Protein AF-A0A9W6U8W5-F1 (afdb_monomer_lite)

Structure (mmCIF, N/CA/C/O backbone):
data_AF-A0A9W6U8W5-F1
#
_entry.id   AF-A0A9W6U8W5-F1
#
loop_
_atom_site.group_PDB
_atom_site.id
_atom_site.type_symbol
_atom_site.label_atom_id
_atom_site.label_alt_id
_atom_site.label_comp_id
_atom_site.label_asym_id
_atom_site.label_entity_id
_atom_site.label_seq_id
_atom_site.pdbx_PDB_ins_code
_atom_site.Cartn_x
_atom_site.Cartn_y
_atom_site.Cartn_z
_atom_site.occupancy
_atom_site.B_iso_or_equiv
_atom_site.auth_seq_id
_atom_site.auth_comp_id
_atom_site.auth_asym_id
_atom_site.auth_atom_id
_atom_site.pdbx_PDB_model_num
ATOM 1 N N . MET A 1 1 ? -13.766 19.271 -10.491 1.00 46.59 1 MET A N 1
ATOM 2 C CA . MET A 1 1 ? -12.297 19.220 -10.314 1.00 46.59 1 MET A CA 1
ATOM 3 C C . MET A 1 1 ? -11.879 17.769 -10.129 1.00 46.59 1 MET A C 1
ATOM 5 O O . MET A 1 1 ? -12.466 17.120 -9.269 1.00 46.59 1 MET A O 1
ATOM 9 N N . PRO A 1 2 ? -10.943 17.216 -10.918 1.00 48.41 2 PRO A N 1
ATOM 10 C CA . PRO A 1 2 ? -10.442 15.871 -10.662 1.00 48.41 2 PRO A CA 1
ATOM 11 C C . PRO A 1 2 ? -9.713 15.853 -9.312 1.00 48.41 2 PRO A C 1
ATOM 13 O O . PRO A 1 2 ? -8.777 16.621 -9.097 1.00 48.41 2 PRO A O 1
ATOM 16 N N . SER A 1 3 ? -10.169 14.997 -8.394 1.00 58.66 3 SER A N 1
ATOM 17 C CA . SER A 1 3 ? -9.497 14.763 -7.113 1.00 58.66 3 SER A CA 1
ATOM 18 C C . SER A 1 3 ? -8.053 14.330 -7.377 1.00 58.66 3 SER A C 1
ATOM 20 O O . SER A 1 3 ? -7.804 13.333 -8.063 1.00 58.66 3 SER A O 1
ATOM 22 N N . ARG A 1 4 ? -7.087 15.115 -6.885 1.00 56.69 4 ARG A N 1
ATOM 23 C CA . ARG A 1 4 ? -5.662 14.802 -7.004 1.00 56.69 4 ARG A CA 1
ATOM 24 C C . ARG A 1 4 ? -5.404 13.540 -6.184 1.00 56.69 4 ARG A C 1
ATOM 26 O O . ARG A 1 4 ? -5.553 13.558 -4.967 1.00 56.69 4 ARG A O 1
ATOM 33 N N . ARG A 1 5 ? -5.027 12.443 -6.846 1.00 61.06 5 ARG A N 1
ATOM 34 C CA . ARG A 1 5 ? -4.650 11.200 -6.158 1.00 61.06 5 ARG A CA 1
ATOM 35 C C . ARG A 1 5 ? -3.465 11.494 -5.238 1.00 61.06 5 ARG A C 1
ATOM 37 O O . ARG A 1 5 ? -2.405 11.885 -5.724 1.00 61.06 5 ARG A O 1
ATOM 44 N N . SER A 1 6 ? -3.648 11.313 -3.934 1.00 67.38 6 SER A N 1
ATOM 45 C CA . SER A 1 6 ? -2.548 11.346 -2.976 1.00 67.38 6 SER A CA 1
ATOM 46 C C . SER A 1 6 ? -1.648 10.139 -3.236 1.00 67.38 6 SER A C 1
ATOM 48 O O . SER A 1 6 ? -2.091 8.989 -3.240 1.00 67.38 6 SER A O 1
ATOM 50 N N . SER A 1 7 ? -0.375 10.400 -3.529 1.00 74.69 7 SER A N 1
ATOM 51 C CA . SER A 1 7 ? 0.625 9.338 -3.592 1.00 74.69 7 SER A CA 1
ATOM 52 C C . SER A 1 7 ? 0.964 8.933 -2.164 1.00 74.69 7 SER A C 1
ATOM 54 O O . SER A 1 7 ? 1.383 9.774 -1.377 1.00 74.69 7 SER A O 1
ATOM 56 N N . ILE A 1 8 ? 0.771 7.657 -1.838 1.00 85.38 8 ILE A N 1
ATOM 57 C CA . ILE A 1 8 ? 1.075 7.093 -0.520 1.00 85.38 8 ILE A CA 1
ATOM 58 C C . ILE A 1 8 ? 2.327 6.224 -0.657 1.00 85.38 8 ILE A C 1
ATOM 60 O O . ILE A 1 8 ? 2.423 5.418 -1.593 1.00 85.38 8 ILE A O 1
ATOM 64 N N . SER A 1 9 ? 3.279 6.406 0.259 1.00 87.56 9 SER A N 1
AT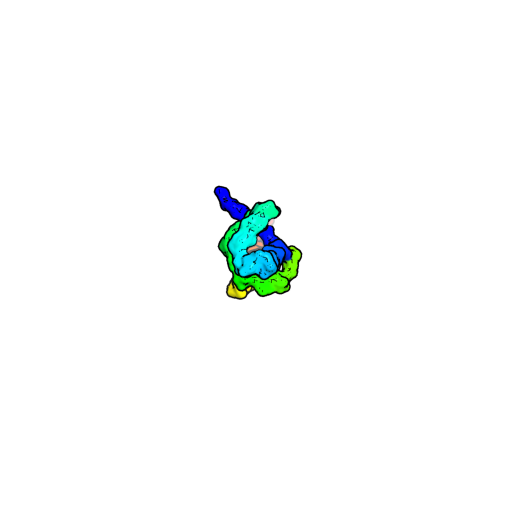OM 65 C CA . SER A 1 9 ? 4.533 5.648 0.302 1.00 87.56 9 SER A CA 1
ATOM 66 C C . SER A 1 9 ? 4.279 4.162 0.549 1.00 87.56 9 SER A C 1
ATOM 68 O O . SER A 1 9 ? 3.236 3.773 1.079 1.00 87.56 9 SER A O 1
ATOM 70 N N . ASN A 1 10 ? 5.222 3.302 0.169 1.00 87.88 10 ASN A N 1
ATOM 71 C CA . ASN A 1 10 ? 5.137 1.890 0.524 1.00 87.88 10 ASN A CA 1
ATOM 72 C C . ASN A 1 10 ? 5.228 1.694 2.040 1.00 87.88 10 ASN A C 1
ATOM 74 O O . ASN A 1 10 ? 4.477 0.876 2.551 1.00 87.88 10 ASN A O 1
ATOM 78 N N . GLY A 1 11 ? 6.025 2.490 2.761 1.00 88.62 11 GLY A N 1
ATOM 79 C CA . GLY A 1 11 ? 6.102 2.438 4.224 1.00 88.62 11 GLY A CA 1
ATOM 80 C C . GLY A 1 11 ? 4.738 2.615 4.900 1.00 88.62 11 GLY A C 1
ATOM 81 O O . GLY A 1 11 ? 4.343 1.785 5.710 1.00 88.62 11 GLY A O 1
ATOM 82 N N . THR A 1 12 ? 3.948 3.611 4.486 1.00 90.38 12 THR A N 1
ATOM 83 C CA . THR A 1 12 ? 2.589 3.797 5.026 1.00 90.38 12 THR A CA 1
ATOM 84 C C . THR A 1 12 ? 1.660 2.639 4.646 1.00 90.38 12 THR A C 1
ATOM 86 O O . THR A 1 12 ? 0.831 2.217 5.445 1.00 90.38 12 THR A O 1
ATOM 89 N N . LYS A 1 13 ? 1.787 2.073 3.438 1.00 92.62 13 LYS A N 1
ATOM 90 C CA . LYS A 1 13 ? 0.995 0.888 3.053 1.00 92.62 13 LYS A CA 1
ATOM 91 C C . LYS A 1 13 ? 1.359 -0.330 3.901 1.00 92.62 13 LYS A C 1
ATOM 93 O O . LYS A 1 13 ? 0.467 -1.092 4.259 1.00 92.62 13 LYS A O 1
ATOM 98 N N . GLN A 1 14 ? 2.645 -0.514 4.193 1.00 93.81 14 GLN A N 1
ATOM 99 C CA . GLN A 1 14 ? 3.149 -1.593 5.038 1.00 93.81 14 GLN A CA 1
ATOM 100 C C . GLN A 1 14 ? 2.611 -1.453 6.456 1.00 93.81 14 GLN A C 1
ATOM 102 O O . GLN A 1 14 ? 2.071 -2.417 6.974 1.00 93.81 14 GLN A O 1
ATOM 107 N N . GLU A 1 15 ? 2.645 -0.252 7.033 1.00 93.75 15 GLU A N 1
ATOM 108 C CA . GLU A 1 15 ? 2.060 0.025 8.348 1.00 93.75 15 GLU A CA 1
ATOM 109 C C . GLU A 1 15 ? 0.571 -0.347 8.403 1.00 93.75 15 GLU A C 1
ATOM 111 O O . GLU A 1 15 ? 0.138 -1.065 9.303 1.00 93.75 15 GLU A O 1
ATOM 116 N N . VAL A 1 16 ? -0.202 0.055 7.388 1.00 93.50 16 VAL A N 1
ATOM 117 C CA . VAL A 1 16 ? -1.621 -0.307 7.271 1.00 93.50 16 VAL A CA 1
ATOM 118 C C . VAL A 1 16 ? -1.807 -1.824 7.193 1.00 93.50 16 VAL A C 1
ATOM 120 O O . VAL A 1 16 ? -2.678 -2.368 7.866 1.00 93.50 16 VAL A O 1
ATOM 123 N N . ILE A 1 17 ? -1.004 -2.521 6.386 1.00 94.25 17 ILE A N 1
ATOM 124 C CA . ILE A 1 17 ? -1.074 -3.982 6.238 1.00 94.25 17 ILE A CA 1
ATOM 125 C C . ILE A 1 17 ? -0.721 -4.682 7.554 1.00 94.25 17 ILE A C 1
ATOM 127 O O . ILE A 1 17 ? -1.467 -5.558 7.982 1.00 94.25 17 ILE A O 1
ATOM 131 N N . THR A 1 18 ? 0.368 -4.283 8.208 1.00 94.56 18 THR A N 1
ATOM 132 C CA . THR A 1 18 ? 0.805 -4.850 9.489 1.00 94.56 18 THR A CA 1
ATOM 133 C C . THR A 1 18 ? -0.240 -4.618 10.574 1.00 94.56 18 THR A C 1
ATOM 135 O O . THR A 1 18 ? -0.521 -5.516 11.365 1.00 94.56 18 THR A O 1
ATOM 138 N N . TRP A 1 19 ? -0.880 -3.447 10.593 1.00 95.25 19 TRP A N 1
ATOM 139 C CA . TRP A 1 19 ? -1.981 -3.178 11.513 1.00 95.25 19 TRP A CA 1
ATOM 140 C C . TRP A 1 19 ? -3.195 -4.070 11.228 1.00 95.25 19 TRP A C 1
ATOM 142 O O . TRP A 1 19 ? -3.781 -4.606 12.164 1.00 95.25 19 TRP A O 1
ATOM 152 N N . ILE A 1 20 ? -3.563 -4.281 9.956 1.00 93.50 20 ILE A N 1
ATOM 153 C CA . ILE A 1 20 ? -4.665 -5.192 9.594 1.00 93.50 20 ILE A CA 1
ATOM 154 C C . ILE A 1 20 ? -4.379 -6.610 10.094 1.00 93.50 20 ILE A C 1
ATOM 156 O O . ILE A 1 20 ? -5.288 -7.260 10.604 1.00 93.50 20 ILE A O 1
ATOM 160 N N . ASP A 1 21 ? -3.136 -7.070 9.960 1.00 92.75 21 ASP A N 1
ATOM 161 C CA . ASP A 1 21 ? -2.715 -8.415 10.352 1.00 92.75 21 ASP A CA 1
ATOM 162 C C . ASP A 1 21 ? -2.695 -8.605 11.879 1.00 92.75 21 ASP A C 1
ATOM 164 O O . ASP A 1 21 ? -3.177 -9.610 12.390 1.00 92.75 21 ASP A O 1
ATOM 168 N N . THR A 1 22 ? -2.202 -7.607 12.617 1.00 93.00 22 THR A N 1
ATOM 169 C CA . THR A 1 22 ? -1.991 -7.703 14.074 1.00 93.00 22 THR A CA 1
ATOM 170 C C . THR A 1 22 ? -3.195 -7.268 14.912 1.00 93.00 22 THR A C 1
ATOM 172 O O . THR A 1 22 ? -3.525 -7.919 15.896 1.00 93.00 22 THR A O 1
ATOM 175 N N . GLN A 1 23 ? -3.847 -6.165 14.542 1.00 90.25 23 GLN A N 1
ATOM 176 C CA . GLN A 1 23 ? -4.922 -5.514 15.310 1.00 90.25 23 GLN A CA 1
ATOM 177 C C . GLN A 1 23 ? -6.272 -5.584 14.585 1.00 90.25 23 GLN A C 1
ATOM 179 O O . GLN A 1 23 ? -7.336 -5.545 15.197 1.00 90.25 23 GLN A O 1
ATOM 184 N N . GLY A 1 24 ? -6.241 -5.662 13.255 1.00 85.81 24 GLY A N 1
ATOM 185 C CA . GLY A 1 24 ? -7.429 -5.636 12.411 1.00 85.81 24 GLY A CA 1
ATOM 186 C C . GLY A 1 24 ? -8.092 -6.993 12.189 1.00 85.81 24 GLY A C 1
ATOM 187 O O . GLY A 1 24 ? -9.050 -7.033 11.419 1.00 85.81 24 GLY A O 1
ATOM 188 N N . GLU A 1 25 ? -7.605 -8.077 12.806 1.00 90.56 25 GLU A N 1
ATOM 189 C CA . GLU A 1 25 ? -8.098 -9.459 12.615 1.00 90.56 25 GLU A CA 1
ATOM 190 C C . GLU A 1 25 ? -8.124 -9.892 11.134 1.00 90.56 25 GLU A C 1
ATOM 192 O O . GLU A 1 25 ? -8.977 -10.665 10.6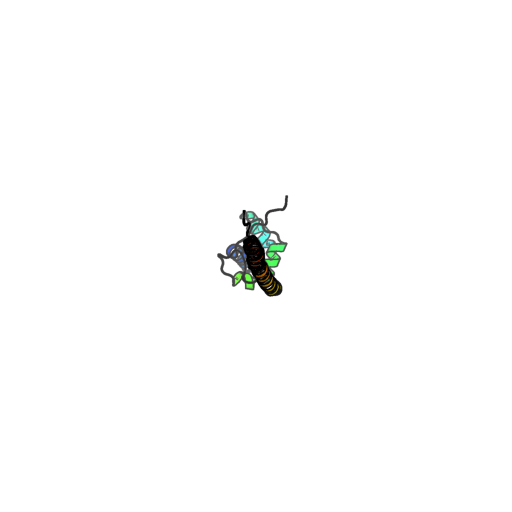97 1.00 90.56 25 GLU A O 1
ATOM 197 N N . GLY A 1 26 ? -7.242 -9.329 10.306 1.00 88.19 26 GLY A N 1
ATOM 198 C CA . GLY A 1 26 ? -7.244 -9.563 8.864 1.00 88.19 26 GLY A CA 1
ATOM 199 C C . GLY A 1 26 ? -8.387 -8.871 8.107 1.00 88.19 26 GLY A C 1
ATOM 200 O O . GLY A 1 26 ? -8.567 -9.137 6.917 1.00 88.19 26 GLY A O 1
ATOM 201 N N . VAL A 1 27 ? -9.159 -7.980 8.747 1.00 90.31 27 VAL A N 1
ATOM 202 C CA . VAL A 1 27 ? -10.295 -7.259 8.150 1.00 90.31 27 VAL A CA 1
ATOM 203 C C . VAL A 1 27 ? -9.856 -5.883 7.620 1.00 90.31 27 VAL A C 1
ATOM 205 O O . VAL A 1 27 ? -9.719 -4.927 8.390 1.00 90.31 27 VAL A O 1
ATOM 208 N N . PRO A 1 28 ? -9.731 -5.693 6.289 1.00 88.81 28 PRO A N 1
ATOM 209 C CA . PRO A 1 28 ? -9.156 -4.467 5.724 1.00 88.81 28 PRO A CA 1
ATOM 210 C C . PRO A 1 28 ? -10.009 -3.215 5.962 1.00 88.81 28 PRO A C 1
ATOM 212 O O . PRO A 1 28 ? -9.496 -2.102 6.028 1.00 88.81 28 PRO A O 1
ATOM 215 N N . THR A 1 29 ? -11.327 -3.375 6.095 1.00 87.75 29 THR A N 1
ATOM 216 C CA . THR A 1 29 ? -12.256 -2.253 6.297 1.00 87.75 29 THR A CA 1
ATOM 217 C C . THR A 1 29 ? -12.032 -1.556 7.642 1.00 87.75 29 THR A C 1
ATOM 219 O O . THR A 1 29 ? -12.244 -0.350 7.736 1.00 87.75 29 THR A O 1
ATOM 222 N N . ARG A 1 30 ? -11.551 -2.278 8.666 1.00 90.38 30 ARG A N 1
ATOM 223 C CA . ARG A 1 30 ? -11.289 -1.704 9.996 1.00 90.38 30 ARG A CA 1
ATOM 224 C C . ARG A 1 30 ? -10.155 -0.678 9.963 1.00 90.38 30 ARG A C 1
ATOM 226 O O . ARG A 1 30 ? -10.238 0.348 10.633 1.00 90.38 30 ARG A O 1
ATOM 233 N N . ALA A 1 31 ? -9.159 -0.894 9.104 1.00 90.19 31 ALA A N 1
ATOM 234 C CA . ALA A 1 31 ? -8.047 0.038 8.946 1.00 90.19 31 ALA A CA 1
ATOM 235 C C . ALA A 1 31 ? -8.501 1.401 8.409 1.00 90.19 31 ALA A C 1
ATOM 237 O O . ALA A 1 31 ? -7.936 2.427 8.768 1.00 90.19 31 ALA A O 1
ATOM 238 N N . VAL A 1 32 ? -9.565 1.451 7.603 1.00 90.12 32 VAL A N 1
ATOM 239 C CA . VAL A 1 32 ? -10.091 2.726 7.094 1.00 90.12 32 VAL A CA 1
ATOM 240 C C . VAL A 1 32 ? -10.516 3.644 8.240 1.00 90.12 32 VAL A C 1
ATOM 242 O O . VAL A 1 32 ? -10.188 4.826 8.224 1.00 90.12 32 VAL A O 1
ATOM 245 N N . ALA A 1 33 ? -11.219 3.108 9.242 1.00 88.81 33 ALA A N 1
ATOM 246 C CA . ALA A 1 33 ? -11.662 3.891 10.393 1.00 88.81 33 ALA A CA 1
ATOM 247 C C . ALA A 1 33 ? -10.472 4.354 11.246 1.00 88.81 33 ALA A C 1
ATOM 249 O O . ALA A 1 33 ? -10.390 5.535 11.580 1.00 88.81 33 ALA A O 1
ATOM 250 N N . GLN A 1 34 ? -9.531 3.448 11.523 1.00 91.06 34 GLN A N 1
ATOM 251 C CA . GLN A 1 34 ? -8.348 3.735 12.334 1.00 91.06 34 GLN A CA 1
ATOM 252 C C . GLN A 1 34 ? -7.467 4.825 11.712 1.00 91.06 34 GLN A C 1
ATOM 254 O O . GLN A 1 34 ? -7.177 5.843 12.334 1.00 91.06 34 GLN A O 1
ATOM 259 N N . PHE A 1 35 ? -7.068 4.645 10.455 1.00 89.81 35 PHE A N 1
ATOM 260 C CA . PHE A 1 35 ? -6.146 5.564 9.792 1.00 89.81 35 PHE A CA 1
ATOM 261 C C . PHE A 1 35 ? -6.816 6.897 9.432 1.00 89.81 35 PHE A C 1
ATOM 263 O O . PHE A 1 35 ? -6.146 7.928 9.400 1.00 89.81 35 PHE A O 1
ATOM 270 N N . ARG A 1 36 ? -8.149 6.935 9.287 1.00 89.62 36 ARG A N 1
ATOM 271 C CA . ARG A 1 36 ? -8.891 8.198 9.167 1.00 89.62 36 ARG A CA 1
ATOM 272 C C . ARG A 1 36 ? -8.794 9.052 10.433 1.00 89.62 36 ARG A C 1
ATOM 274 O O . ARG A 1 36 ? -8.677 10.268 10.307 1.00 89.62 36 ARG A O 1
ATOM 281 N N . GLN A 1 37 ? -8.805 8.446 11.624 1.00 87.38 37 GLN A N 1
ATOM 282 C CA . GLN A 1 37 ? -8.579 9.174 12.883 1.00 87.38 37 GLN A CA 1
ATOM 283 C C . GLN A 1 37 ? -7.157 9.748 12.965 1.00 87.38 37 GLN A C 1
ATOM 285 O O . GLN A 1 37 ? -6.952 10.804 13.550 1.00 87.38 37 GLN A O 1
ATOM 290 N N . GLN A 1 38 ? -6.194 9.098 12.310 1.00 86.19 38 GLN A N 1
ATOM 291 C CA . GLN A 1 38 ? -4.801 9.544 12.204 1.00 86.19 38 GLN A CA 1
ATOM 292 C C . GLN A 1 38 ? -4.569 10.553 11.059 1.00 86.19 38 GLN A C 1
ATOM 294 O O . GLN A 1 38 ? -3.432 10.897 10.749 1.00 86.19 38 GLN A O 1
ATOM 299 N N . GLY A 1 39 ? -5.635 11.024 10.399 1.00 85.81 39 GLY A N 1
ATOM 300 C CA . GLY A 1 39 ? -5.560 12.000 9.305 1.00 85.81 39 GLY A CA 1
ATOM 301 C C . GLY A 1 39 ? -5.264 11.406 7.922 1.00 85.81 39 GLY A C 1
ATOM 302 O O . GLY A 1 39 ? -5.203 12.141 6.935 1.00 85.81 39 GLY A O 1
ATOM 303 N N . LEU A 1 40 ? -5.133 10.082 7.805 1.00 85.31 40 LEU A N 1
ATOM 304 C CA . LEU A 1 40 ? -4.962 9.387 6.532 1.00 85.31 40 LEU A CA 1
ATOM 305 C C . LEU A 1 40 ? -6.328 9.041 5.927 1.00 85.31 40 LEU A C 1
ATOM 307 O O . LEU A 1 40 ? -7.016 8.110 6.342 1.00 85.31 40 LEU A O 1
ATOM 311 N N . ASN A 1 41 ? -6.723 9.790 4.895 1.00 86.69 41 ASN A N 1
ATOM 312 C CA . ASN A 1 41 ? -7.971 9.537 4.177 1.00 86.69 41 ASN A CA 1
ATOM 313 C C . ASN A 1 41 ? -7.814 8.363 3.191 1.00 86.69 41 ASN A C 1
ATOM 315 O O . ASN A 1 41 ? -7.421 8.550 2.037 1.00 86.69 41 ASN A O 1
ATOM 319 N N . LEU A 1 42 ? -8.094 7.148 3.666 1.00 86.25 42 LEU A N 1
ATOM 320 C CA . LEU A 1 42 ? -8.014 5.914 2.885 1.00 86.25 42 LEU A CA 1
ATOM 321 C C . LEU A 1 42 ? -9.389 5.482 2.364 1.00 86.25 42 LEU A C 1
ATOM 323 O O . LEU A 1 42 ? -10.369 5.433 3.101 1.00 86.25 42 LEU A O 1
ATOM 327 N N . ASP A 1 43 ? -9.446 5.083 1.095 1.00 88.00 43 ASP A N 1
ATOM 328 C CA . ASP A 1 43 ? -10.620 4.420 0.524 1.00 88.00 43 ASP A CA 1
ATOM 329 C C . ASP A 1 43 ? -10.594 2.907 0.812 1.00 88.00 43 ASP A C 1
ATOM 331 O O . ASP A 1 43 ? -9.590 2.227 0.579 1.00 88.00 43 ASP A O 1
ATOM 335 N N . SER A 1 44 ? -11.733 2.352 1.233 1.00 87.25 44 SER A N 1
ATOM 336 C CA . SER A 1 44 ? -11.908 0.915 1.497 1.00 87.25 44 SER A CA 1
ATOM 337 C C . SER A 1 44 ? -11.548 0.021 0.303 1.00 87.25 44 SER A C 1
ATOM 339 O O . SER A 1 44 ? -10.976 -1.060 0.474 1.00 87.25 44 S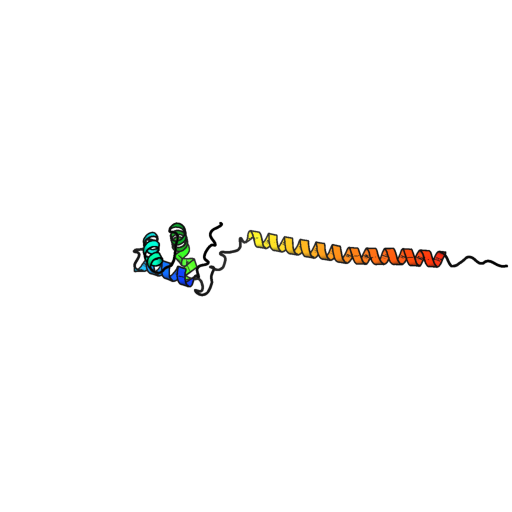ER A O 1
ATOM 341 N N . GLY A 1 45 ? -11.834 0.461 -0.928 1.00 89.19 45 GLY A N 1
ATOM 342 C CA . GLY A 1 45 ? -11.455 -0.255 -2.144 1.00 89.19 45 GLY A CA 1
ATOM 343 C C . GLY A 1 45 ? -9.940 -0.340 -2.313 1.00 89.19 45 GLY A C 1
ATOM 344 O O . GLY A 1 45 ? -9.411 -1.395 -2.675 1.00 89.19 45 GLY A O 1
ATOM 345 N N . THR A 1 46 ? -9.246 0.749 -2.003 1.00 88.12 46 THR A N 1
ATOM 346 C CA . THR A 1 46 ? -7.785 0.850 -2.047 1.00 88.12 46 THR A CA 1
ATOM 347 C C . THR A 1 46 ? -7.126 -0.042 -0.997 1.00 88.12 46 THR A C 1
ATOM 349 O O . THR A 1 46 ? -6.249 -0.833 -1.345 1.00 88.12 46 THR A O 1
ATOM 352 N N . VAL A 1 47 ? -7.608 -0.018 0.248 1.00 91.38 47 VAL A N 1
ATOM 353 C CA . VAL A 1 47 ? -7.066 -0.861 1.328 1.00 9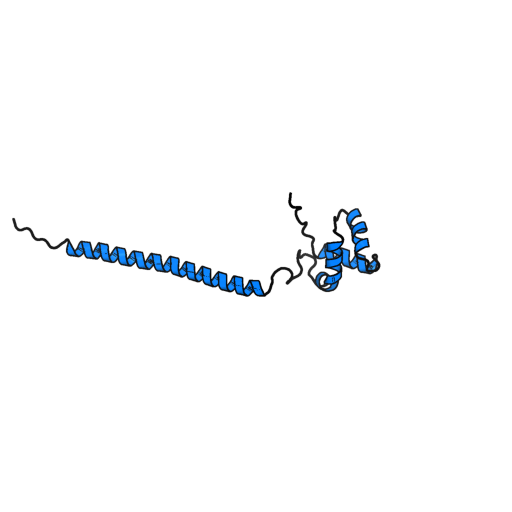1.38 47 VAL A CA 1
ATOM 354 C C . VAL A 1 47 ? -7.247 -2.352 1.015 1.00 91.38 47 VAL A C 1
ATOM 356 O O . VAL A 1 47 ? -6.307 -3.133 1.150 1.00 91.38 47 VAL A O 1
ATOM 359 N N . ARG A 1 48 ? -8.404 -2.762 0.472 1.00 92.75 48 ARG A N 1
ATOM 360 C CA . ARG A 1 48 ? -8.613 -4.149 0.008 1.00 92.75 48 ARG A CA 1
ATOM 361 C C . ARG A 1 48 ? -7.658 -4.557 -1.114 1.00 92.75 48 ARG A C 1
ATOM 363 O O . ARG A 1 48 ? -7.237 -5.711 -1.164 1.00 92.75 48 ARG A O 1
ATOM 370 N N . LYS A 1 49 ? -7.328 -3.645 -2.036 1.00 91.06 49 LYS A N 1
ATOM 371 C CA . LYS A 1 49 ? -6.344 -3.917 -3.098 1.00 91.06 49 LYS A CA 1
ATOM 372 C C . LYS A 1 49 ? -4.950 -4.130 -2.515 1.00 91.06 49 LYS A C 1
ATOM 374 O O . LYS A 1 49 ? -4.278 -5.068 -2.932 1.00 91.06 49 LYS A O 1
ATOM 379 N N . TRP A 1 50 ? -4.538 -3.302 -1.557 1.00 92.06 50 TRP A N 1
ATOM 380 C CA . TRP A 1 50 ? -3.261 -3.483 -0.867 1.00 92.06 50 TRP A CA 1
ATOM 381 C C . TRP A 1 50 ? -3.221 -4.794 -0.092 1.00 92.06 50 TRP A C 1
ATOM 383 O O . TRP A 1 50 ? -2.253 -5.528 -0.218 1.00 92.06 50 TRP A O 1
ATOM 393 N N . TRP A 1 51 ? -4.306 -5.156 0.595 1.00 93.19 51 TRP A N 1
ATOM 394 C CA . TRP A 1 51 ? -4.396 -6.425 1.317 1.00 93.19 51 TRP A CA 1
ATOM 395 C C . TRP A 1 51 ? -4.244 -7.659 0.413 1.00 93.19 51 TRP A C 1
ATOM 397 O O . TRP A 1 51 ? -3.558 -8.624 0.758 1.00 93.19 51 TRP A O 1
ATOM 407 N N . ARG A 1 52 ? -4.834 -7.627 -0.789 1.00 92.00 52 ARG A N 1
ATOM 408 C CA . ARG A 1 52 ? -4.646 -8.696 -1.787 1.00 92.00 52 ARG A CA 1
ATOM 409 C C . ARG A 1 52 ? -3.200 -8.805 -2.266 1.00 92.00 52 ARG A C 1
ATOM 411 O O . ARG A 1 52 ? -2.739 -9.910 -2.512 1.00 92.00 52 ARG A O 1
ATOM 418 N N . LYS A 1 53 ? -2.496 -7.676 -2.366 1.00 89.62 53 LYS A N 1
ATOM 419 C CA . LYS A 1 53 ? -1.088 -7.584 -2.783 1.00 89.62 53 LYS A CA 1
ATOM 420 C C . LYS A 1 53 ? -0.123 -7.431 -1.604 1.00 89.62 53 LYS A C 1
ATOM 422 O O . LYS A 1 53 ? 0.968 -6.891 -1.765 1.00 89.62 53 LYS A O 1
ATOM 427 N N . ARG A 1 54 ? -0.531 -7.855 -0.404 1.00 93.06 54 ARG A N 1
ATOM 428 C CA . ARG A 1 54 ? 0.208 -7.562 0.830 1.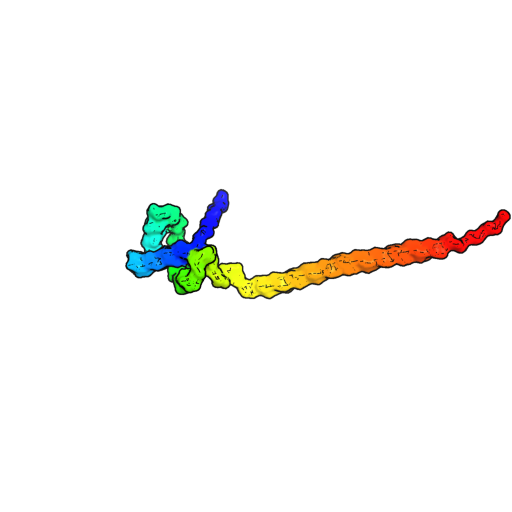00 93.06 54 ARG A CA 1
ATOM 429 C C . ARG A 1 54 ? 1.637 -8.092 0.803 1.00 93.06 54 ARG A C 1
ATOM 431 O O . ARG A 1 54 ? 2.538 -7.397 1.242 1.00 93.06 54 ARG A O 1
ATOM 438 N N . THR A 1 55 ? 1.851 -9.264 0.213 1.00 90.56 55 THR A N 1
ATOM 439 C CA . THR A 1 55 ? 3.175 -9.880 0.056 1.00 90.56 55 THR A CA 1
ATOM 440 C C . THR A 1 55 ? 4.110 -9.023 -0.799 1.00 90.56 55 THR A C 1
ATOM 442 O O . THR A 1 55 ? 5.222 -8.730 -0.376 1.00 90.56 55 THR A O 1
ATOM 445 N N . GLU A 1 56 ? 3.640 -8.544 -1.955 1.00 89.50 56 GLU A N 1
ATOM 446 C CA . GLU A 1 56 ? 4.398 -7.644 -2.840 1.00 89.50 56 GLU A CA 1
ATOM 447 C C . GLU A 1 56 ? 4.727 -6.311 -2.151 1.00 89.50 56 GLU A C 1
ATOM 449 O O . GLU A 1 56 ? 5.823 -5.778 -2.296 1.00 89.50 56 GLU A O 1
ATOM 454 N N . ILE A 1 57 ? 3.773 -5.759 -1.395 1.00 89.19 57 ILE A N 1
ATOM 455 C CA . ILE A 1 57 ? 3.941 -4.470 -0.715 1.00 89.19 57 ILE A CA 1
ATOM 456 C C . ILE A 1 57 ? 4.893 -4.589 0.480 1.00 89.19 57 ILE A C 1
ATOM 458 O O . ILE A 1 57 ? 5.694 -3.682 0.689 1.00 89.19 57 ILE A O 1
ATOM 462 N N . LEU A 1 58 ? 4.835 -5.685 1.241 1.00 90.38 58 LEU A N 1
ATOM 463 C CA . LEU A 1 58 ? 5.744 -5.950 2.362 1.00 90.38 58 LEU A CA 1
ATOM 464 C C . LEU A 1 58 ? 7.178 -6.232 1.894 1.00 90.38 58 LEU A C 1
ATOM 466 O O . LEU A 1 58 ? 8.116 -5.841 2.577 1.00 90.38 58 LEU A O 1
ATOM 470 N N . ALA A 1 59 ? 7.355 -6.847 0.722 1.00 89.06 59 ALA A N 1
ATOM 471 C CA . ALA A 1 59 ? 8.675 -7.082 0.133 1.00 89.06 59 ALA A CA 1
ATOM 472 C C . ALA A 1 59 ? 9.309 -5.820 -0.487 1.00 89.06 59 ALA A C 1
ATOM 474 O O . ALA A 1 59 ? 10.514 -5.786 -0.730 1.00 89.06 59 ALA A O 1
ATOM 475 N N . ALA A 1 60 ? 8.514 -4.785 -0.776 1.00 87.62 60 ALA A N 1
ATOM 476 C CA . ALA A 1 60 ? 9.004 -3.574 -1.422 1.00 87.62 60 ALA A CA 1
ATOM 477 C C . ALA A 1 60 ? 9.792 -2.664 -0.454 1.00 87.62 60 ALA A C 1
ATOM 479 O O . ALA A 1 60 ? 9.457 -2.571 0.728 1.00 87.62 60 ALA A O 1
ATOM 480 N N . PRO A 1 61 ? 10.777 -1.891 -0.945 1.00 87.19 61 PRO A N 1
ATOM 481 C CA . PRO A 1 61 ? 11.446 -0.891 -0.121 1.00 87.19 61 PRO A CA 1
ATOM 482 C C . PRO A 1 61 ? 10.463 0.192 0.387 1.00 87.19 61 PRO A C 1
ATOM 484 O O . PRO A 1 61 ? 9.687 0.739 -0.411 1.00 87.19 61 PRO A O 1
ATOM 487 N N . PRO A 1 62 ? 10.498 0.555 1.686 1.00 84.69 62 PRO A N 1
ATOM 488 C CA . PRO A 1 62 ? 9.496 1.422 2.324 1.00 84.69 62 PRO A CA 1
ATOM 489 C C . PRO A 1 62 ? 9.535 2.874 1.829 1.00 84.69 62 PRO A C 1
ATOM 491 O O . PRO A 1 62 ? 8.506 3.550 1.781 1.00 84.69 62 PRO A O 1
ATOM 494 N N . HIS A 1 63 ? 10.714 3.351 1.425 1.00 81.75 63 HIS A N 1
ATOM 495 C CA . HIS A 1 63 ? 10.919 4.715 0.934 1.00 81.75 63 HIS A CA 1
ATOM 496 C C . HIS A 1 63 ? 10.360 4.933 -0.482 1.00 81.75 63 HIS A C 1
ATOM 498 O O . HIS A 1 63 ? 10.160 6.073 -0.903 1.00 81.75 63 HIS A O 1
ATOM 504 N N . LEU A 1 64 ? 10.078 3.859 -1.229 1.00 80.50 64 LEU A N 1
ATOM 505 C CA . LEU A 1 64 ? 9.536 3.972 -2.578 1.00 80.50 64 LEU A CA 1
ATOM 506 C C . LEU A 1 64 ? 8.043 4.305 -2.548 1.00 80.50 64 LEU A C 1
ATOM 508 O O . LEU A 1 64 ? 7.271 3.819 -1.725 1.00 80.50 64 LEU A O 1
ATOM 512 N N . MET A 1 65 ? 7.606 5.120 -3.508 1.00 80.38 65 MET A N 1
ATOM 513 C CA . MET A 1 65 ? 6.181 5.426 -3.699 1.00 80.38 65 MET A CA 1
ATOM 514 C C . MET A 1 65 ? 5.422 4.294 -4.409 1.00 80.38 65 MET A C 1
ATOM 516 O O . MET A 1 65 ? 4.190 4.218 -4.355 1.00 80.38 65 MET A O 1
ATOM 520 N N . ARG A 1 66 ? 6.151 3.427 -5.120 1.00 73.75 66 ARG A N 1
ATOM 521 C CA . ARG A 1 66 ? 5.608 2.366 -5.972 1.00 73.75 66 ARG A CA 1
ATOM 522 C C . ARG A 1 66 ? 6.309 1.046 -5.685 1.00 73.75 66 ARG A C 1
ATOM 524 O O . ARG A 1 66 ? 7.471 1.033 -5.300 1.00 73.75 66 ARG A O 1
ATOM 531 N N . VAL A 1 67 ? 5.582 -0.047 -5.873 1.00 72.12 67 VAL A N 1
ATOM 532 C CA . VAL A 1 67 ? 6.166 -1.390 -5.941 1.00 72.12 67 VAL A CA 1
ATOM 533 C C . VAL A 1 67 ? 6.848 -1.520 -7.306 1.00 72.12 67 VAL A C 1
ATOM 535 O O . VAL A 1 67 ? 6.293 -1.054 -8.311 1.00 72.12 67 VAL A O 1
ATOM 538 N N . GLU A 1 68 ? 8.045 -2.102 -7.350 1.00 59.81 68 GLU A N 1
ATOM 539 C CA . GLU A 1 68 ? 8.740 -2.376 -8.612 1.00 59.81 68 GLU A CA 1
ATOM 540 C C . GLU A 1 68 ? 7.873 -3.247 -9.535 1.00 59.81 68 GLU A C 1
ATOM 542 O O . GLU A 1 68 ? 7.101 -4.090 -9.084 1.00 59.81 68 GLU A O 1
ATOM 547 N N . GLY A 1 69 ? 7.905 -2.972 -10.842 1.00 63.34 69 GLY A N 1
ATOM 548 C CA . GLY A 1 69 ? 7.053 -3.660 -11.824 1.00 63.34 69 GLY A CA 1
ATOM 549 C C . GLY A 1 69 ? 5.574 -3.236 -11.835 1.00 63.34 69 GLY A C 1
ATOM 550 O O . GLY A 1 69 ? 4.854 -3.553 -12.777 1.00 63.34 69 GLY A O 1
ATOM 551 N N . GLY A 1 70 ? 5.108 -2.431 -10.872 1.00 59.75 70 GLY A N 1
ATOM 552 C CA . GLY A 1 70 ? 3.720 -1.947 -10.812 1.00 59.75 70 GLY A CA 1
ATOM 553 C C . GLY A 1 70 ? 3.356 -0.844 -11.818 1.00 59.75 70 GLY A C 1
ATOM 554 O O . GLY A 1 70 ? 2.253 -0.303 -11.749 1.00 59.75 70 GLY A O 1
ATOM 555 N N . GLY A 1 71 ? 4.283 -0.464 -12.706 1.00 59.31 71 GLY A N 1
ATOM 556 C CA . GLY A 1 71 ? 4.186 0.747 -13.528 1.00 59.31 71 GLY A CA 1
ATOM 557 C C . GLY A 1 71 ? 4.427 0.589 -15.029 1.00 59.31 71 GLY A C 1
ATOM 558 O O . GLY A 1 71 ? 4.293 1.582 -15.734 1.00 59.31 71 GLY A O 1
ATOM 559 N N . ARG A 1 72 ? 4.754 -0.603 -15.544 1.00 50.38 72 ARG A N 1
ATOM 560 C CA . ARG A 1 72 ? 4.926 -0.817 -16.990 1.00 50.38 72 ARG A CA 1
ATOM 561 C C . ARG A 1 72 ? 4.382 -2.179 -17.403 1.00 50.38 72 ARG A C 1
ATOM 563 O O . ARG A 1 72 ? 4.829 -3.206 -16.905 1.00 50.38 72 ARG A O 1
ATOM 570 N N . SER A 1 73 ? 3.421 -2.179 -18.328 1.00 52.91 73 SER A N 1
ATOM 571 C CA . SER A 1 73 ? 3.093 -3.390 -19.081 1.00 52.91 73 SER A CA 1
ATOM 572 C C . SER A 1 73 ? 4.308 -3.746 -19.928 1.00 52.91 73 SER A C 1
ATOM 574 O O . SER A 1 73 ? 4.817 -2.888 -20.647 1.00 52.91 73 SER A O 1
ATOM 576 N N . ARG A 1 74 ? 4.767 -4.998 -19.874 1.00 54.00 74 ARG A N 1
ATOM 577 C CA . ARG A 1 74 ? 5.901 -5.476 -20.681 1.00 54.00 74 ARG A CA 1
ATOM 578 C C . ARG A 1 74 ? 5.683 -5.236 -22.184 1.00 54.00 74 ARG A C 1
ATOM 580 O O . ARG A 1 74 ? 6.642 -4.995 -22.899 1.00 54.00 74 ARG A O 1
ATOM 587 N N . ALA A 1 75 ? 4.425 -5.212 -22.632 1.00 56.12 75 ALA A N 1
ATOM 588 C CA . ALA A 1 75 ? 4.043 -4.924 -24.017 1.00 56.12 75 ALA A CA 1
ATOM 589 C C . ALA A 1 75 ? 4.272 -3.461 -24.450 1.00 56.12 75 ALA A C 1
ATOM 591 O O . ALA A 1 75 ? 4.403 -3.190 -25.637 1.00 56.12 75 ALA A O 1
ATOM 592 N N . LEU A 1 76 ? 4.321 -2.510 -23.507 1.00 56.91 76 LEU A N 1
ATOM 593 C CA . LEU A 1 76 ? 4.637 -1.110 -23.815 1.00 56.91 76 LEU A CA 1
ATOM 594 C C . LEU A 1 76 ? 6.140 -0.889 -24.005 1.00 56.91 76 LEU A C 1
ATOM 596 O O . LEU A 1 76 ? 6.507 0.076 -24.654 1.00 56.91 76 LEU A O 1
ATOM 600 N N . TRP A 1 77 ? 6.995 -1.779 -23.488 1.00 55.09 77 TRP A N 1
ATOM 601 C CA . TRP A 1 77 ? 8.443 -1.684 -23.683 1.00 55.09 77 TRP A CA 1
ATOM 602 C C . TRP A 1 77 ? 8.808 -1.830 -25.157 1.00 55.09 77 TRP A C 1
ATOM 604 O O . TRP A 1 77 ? 9.469 -0.964 -25.707 1.00 55.09 77 TRP A O 1
ATOM 614 N N . THR A 1 78 ? 8.346 -2.904 -25.801 1.00 68.75 78 THR A N 1
ATOM 615 C CA . THR A 1 78 ? 8.629 -3.167 -27.219 1.00 68.75 78 THR A CA 1
ATOM 616 C C . THR A 1 78 ? 8.076 -2.062 -28.109 1.00 68.75 78 THR A C 1
ATOM 618 O O . THR A 1 78 ? 8.757 -1.614 -29.015 1.00 68.75 78 THR A O 1
ATOM 621 N N . LEU A 1 79 ? 6.883 -1.547 -27.792 1.00 77.31 79 LEU A N 1
ATOM 622 C CA . LEU A 1 79 ? 6.292 -0.438 -28.541 1.00 77.31 79 LEU A CA 1
ATOM 623 C C . LEU A 1 79 ? 7.068 0.880 -28.358 1.00 77.31 79 LEU A C 1
ATOM 625 O O . LEU A 1 79 ? 7.180 1.659 -29.298 1.00 77.31 79 LEU A O 1
ATOM 629 N N . GLU A 1 80 ? 7.563 1.159 -27.149 1.00 77.38 80 GLU A N 1
ATOM 630 C CA . GLU A 1 80 ? 8.399 2.333 -26.873 1.00 77.38 80 GLU A CA 1
ATOM 631 C C . GLU A 1 80 ? 9.758 2.230 -27.583 1.00 77.38 80 GLU A C 1
ATOM 633 O O . GLU A 1 80 ? 10.229 3.245 -28.093 1.00 77.38 80 GLU A O 1
ATOM 638 N N . ASP A 1 81 ? 10.342 1.031 -27.665 1.00 79.12 81 ASP A N 1
ATOM 639 C CA . ASP A 1 81 ? 11.605 0.751 -28.366 1.00 79.12 81 ASP A CA 1
ATOM 640 C C . ASP A 1 81 ? 11.439 0.898 -29.888 1.00 79.12 81 ASP A C 1
ATOM 642 O O . ASP A 1 81 ? 12.132 1.699 -30.513 1.00 79.12 81 ASP A O 1
ATOM 646 N N . ASP A 1 82 ? 10.404 0.273 -30.463 1.00 87.38 82 ASP A N 1
ATOM 647 C CA . ASP A 1 82 ? 10.050 0.415 -31.882 1.00 87.38 82 ASP A CA 1
ATOM 648 C C . ASP A 1 82 ? 9.756 1.884 -32.250 1.00 87.38 82 ASP A C 1
ATOM 650 O O . ASP A 1 82 ? 10.100 2.368 -33.335 1.00 87.38 82 ASP A O 1
ATOM 654 N N . LEU A 1 83 ? 9.111 2.630 -31.344 1.00 87.25 83 LEU A N 1
ATOM 655 C CA . LEU A 1 83 ? 8.829 4.051 -31.533 1.00 87.25 83 LEU A CA 1
ATOM 656 C C . LEU A 1 83 ? 10.104 4.900 -31.456 1.00 87.25 83 LEU A C 1
ATOM 658 O O . LEU A 1 83 ? 10.249 5.850 -32.231 1.00 87.25 83 LEU A O 1
ATOM 662 N N . LEU A 1 84 ? 11.015 4.589 -30.531 1.00 86.12 84 LEU A N 1
ATOM 663 C CA . LEU A 1 84 ? 12.313 5.253 -30.420 1.00 86.12 84 LEU A CA 1
ATOM 664 C C . LEU A 1 84 ? 13.133 5.037 -31.689 1.00 86.12 84 LEU A C 1
ATOM 666 O O . LEU A 1 84 ? 13.610 6.024 -32.262 1.00 86.12 84 LEU A O 1
ATOM 670 N N . ASP A 1 85 ? 13.195 3.800 -32.175 1.00 89.81 85 ASP A N 1
ATOM 671 C CA . ASP A 1 85 ? 13.833 3.456 -33.439 1.00 89.81 85 ASP A CA 1
ATOM 672 C C . ASP A 1 85 ? 13.214 4.255 -34.582 1.00 89.81 85 ASP A C 1
ATOM 674 O O . ASP A 1 85 ? 13.920 5.010 -35.248 1.00 89.81 85 ASP A O 1
ATOM 678 N N . ALA A 1 86 ? 11.886 4.240 -34.742 1.00 88.38 86 ALA A N 1
ATOM 679 C CA . ALA A 1 86 ? 11.200 4.995 -35.791 1.00 88.38 86 ALA A CA 1
ATOM 680 C C . ALA A 1 86 ? 11.467 6.516 -35.733 1.00 88.38 86 ALA A C 1
ATOM 682 O O . ALA A 1 86 ? 11.571 7.179 -36.776 1.00 88.38 86 ALA A O 1
ATOM 683 N N . ILE A 1 87 ? 11.593 7.098 -34.535 1.00 89.38 87 ILE A N 1
ATOM 684 C CA . ILE A 1 87 ? 11.928 8.518 -34.344 1.00 89.38 87 ILE A CA 1
ATOM 685 C C . ILE A 1 87 ? 13.376 8.800 -34.749 1.00 89.38 87 ILE A C 1
ATOM 687 O O . ILE A 1 87 ? 13.620 9.797 -35.440 1.00 89.38 87 ILE A O 1
ATOM 691 N N . ILE A 1 88 ? 14.326 7.960 -34.330 1.00 85.88 88 ILE A N 1
ATOM 692 C CA . ILE A 1 88 ? 15.743 8.070 -34.706 1.00 85.88 88 ILE A CA 1
ATOM 693 C C . ILE A 1 88 ? 15.860 8.003 -36.227 1.00 85.88 88 ILE A C 1
ATOM 695 O O . ILE A 1 88 ? 16.429 8.898 -36.853 1.00 85.88 88 ILE A O 1
ATOM 699 N N . ASP A 1 89 ? 15.208 7.022 -36.830 1.00 85.44 89 ASP A N 1
ATOM 700 C CA . ASP A 1 89 ? 15.204 6.772 -38.261 1.00 85.44 89 ASP A CA 1
ATOM 701 C C . ASP A 1 89 ? 14.614 7.955 -39.051 1.00 85.44 89 ASP A C 1
ATOM 703 O O . ASP A 1 89 ? 15.169 8.428 -40.050 1.00 85.44 89 ASP A O 1
ATOM 707 N N . ARG A 1 90 ? 13.513 8.533 -38.554 1.00 81.94 90 ARG A N 1
ATOM 708 C CA . ARG A 1 90 ? 12.916 9.756 -39.109 1.00 81.94 90 ARG A CA 1
ATOM 709 C C . ARG A 1 90 ? 13.851 10.959 -38.987 1.00 81.94 90 ARG A C 1
ATOM 711 O O . ARG A 1 90 ? 13.917 11.770 -39.916 1.00 81.94 90 ARG A O 1
ATOM 718 N N . ARG A 1 91 ? 14.574 11.102 -37.874 1.00 80.56 91 ARG A N 1
ATOM 719 C CA . ARG A 1 91 ? 15.552 12.185 -37.673 1.00 80.56 91 ARG A CA 1
ATOM 720 C C . ARG A 1 91 ? 16.756 12.026 -38.593 1.00 80.56 91 ARG A C 1
ATOM 722 O O . ARG A 1 91 ? 17.155 13.006 -39.211 1.00 80.56 91 ARG A O 1
ATOM 729 N N . LEU A 1 92 ? 17.267 10.811 -38.771 1.00 77.12 92 LEU A N 1
ATOM 730 C CA . LEU A 1 92 ? 18.345 10.513 -39.716 1.00 77.12 92 LEU A CA 1
ATOM 731 C C . LEU A 1 92 ? 17.925 10.812 -41.160 1.00 77.12 92 LEU A C 1
ATOM 733 O O . LEU A 1 92 ? 18.676 11.444 -41.901 1.00 77.12 92 LEU A O 1
ATOM 737 N N . ARG A 1 93 ? 16.688 10.473 -41.544 1.00 75.19 93 ARG A N 1
ATOM 738 C CA . ARG A 1 93 ? 16.120 10.846 -42.852 1.00 75.19 93 ARG A CA 1
ATOM 739 C C . ARG A 1 93 ? 15.943 12.359 -43.009 1.00 75.19 93 ARG A C 1
ATOM 741 O O . ARG A 1 93 ? 16.214 12.906 -44.079 1.00 75.19 93 ARG A O 1
ATOM 748 N N . THR A 1 94 ? 15.543 13.058 -41.950 1.00 63.16 94 THR A N 1
ATOM 749 C CA . THR A 1 94 ? 15.384 14.524 -41.954 1.00 63.16 94 THR A CA 1
ATOM 750 C C . THR A 1 94 ? 16.740 15.237 -42.072 1.00 63.16 94 THR A C 1
ATOM 752 O O . THR A 1 94 ? 16.894 16.134 -42.899 1.00 63.16 94 THR A O 1
ATOM 755 N N . SER A 1 95 ? 17.758 14.783 -41.338 1.00 55.06 95 SER A N 1
ATOM 756 C CA . SER A 1 95 ? 19.119 15.334 -41.388 1.00 55.06 95 SER A CA 1
ATOM 757 C C . SER A 1 95 ? 19.865 14.963 -42.679 1.00 55.06 95 SER A C 1
ATOM 759 O O . SER A 1 95 ? 20.567 15.795 -43.253 1.00 55.06 95 SER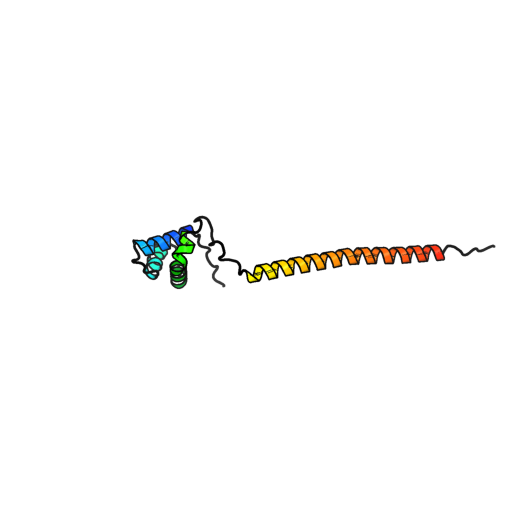 A O 1
ATOM 761 N N . GLY A 1 96 ? 19.676 13.744 -43.195 1.00 53.66 96 GLY A N 1
ATOM 762 C CA . GLY A 1 96 ? 20.296 13.273 -44.438 1.00 53.66 96 GLY A CA 1
ATOM 763 C C . GLY A 1 96 ? 19.691 13.888 -45.707 1.00 53.66 96 GLY A C 1
ATOM 764 O O . GLY A 1 96 ? 20.413 14.196 -46.658 1.00 53.66 96 GLY A O 1
ATOM 765 N N . SER A 1 97 ? 18.379 14.142 -45.726 1.00 51.59 97 SER A N 1
ATOM 766 C CA . SER A 1 97 ? 17.700 14.759 -46.878 1.00 51.59 97 SER A CA 1
ATOM 767 C C . SER A 1 97 ? 18.003 16.256 -47.032 1.00 51.59 97 SER A C 1
ATOM 769 O O . SER A 1 97 ? 18.084 16.747 -48.162 1.00 51.59 97 SER A O 1
ATOM 771 N N . GLY A 1 98 ? 18.256 16.971 -45.929 1.00 50.25 98 GLY A N 1
ATOM 772 C CA . GLY A 1 98 ? 18.697 18.370 -45.953 1.00 50.25 98 GLY A CA 1
ATOM 773 C C . GLY A 1 98 ? 20.099 18.546 -46.549 1.00 50.25 98 GLY A C 1
ATOM 774 O O . GLY A 1 98 ? 20.317 19.424 -47.387 1.00 50.25 98 GLY A O 1
ATOM 775 N N . LEU A 1 99 ? 21.041 17.666 -46.193 1.00 49.88 99 LEU A N 1
ATOM 776 C CA . LEU A 1 99 ? 22.410 17.680 -46.729 1.00 49.88 99 LEU A CA 1
ATOM 777 C C . LEU A 1 99 ? 22.475 17.296 -48.215 1.00 49.88 99 LEU A C 1
ATOM 779 O O . LEU A 1 99 ? 23.255 17.885 -48.966 1.00 49.88 99 LEU A O 1
ATOM 783 N N . ARG A 1 100 ? 21.631 16.358 -48.664 1.00 47.44 100 ARG A N 1
ATOM 784 C CA . ARG A 1 100 ? 21.597 15.913 -50.066 1.00 47.44 100 ARG A CA 1
ATOM 785 C C . ARG A 1 100 ? 20.990 16.968 -51.000 1.00 47.44 100 ARG A C 1
ATOM 787 O O . ARG A 1 100 ? 21.548 17.212 -52.066 1.00 47.44 100 ARG A O 1
ATOM 794 N N . LYS A 1 101 ? 19.937 17.681 -50.569 1.00 52.75 101 LYS A N 1
ATOM 795 C CA . LYS A 1 101 ? 19.371 18.814 -51.332 1.00 52.75 101 LYS A CA 1
ATOM 796 C C . LYS A 1 101 ? 20.336 19.999 -51.434 1.00 52.75 101 LYS A C 1
ATOM 798 O O . LYS A 1 101 ? 20.421 20.609 -52.495 1.00 52.75 101 LYS A O 1
ATOM 803 N N . LYS A 1 102 ? 21.102 20.293 -50.373 1.00 52.53 102 LYS A N 1
ATOM 804 C CA . LYS A 1 102 ? 22.049 21.426 -50.339 1.00 52.53 102 LYS A CA 1
ATOM 805 C C . LYS A 1 102 ? 23.238 21.254 -51.298 1.00 52.53 102 LYS A C 1
ATOM 807 O O . LYS A 1 102 ? 23.751 22.238 -51.822 1.00 52.53 102 LYS A O 1
ATOM 812 N N . ARG A 1 103 ? 23.671 20.013 -51.555 1.00 50.03 103 ARG A N 1
ATOM 813 C CA . ARG A 1 103 ? 24.737 19.715 -52.532 1.00 50.03 103 ARG A CA 1
ATOM 814 C C . ARG A 1 103 ? 24.245 19.801 -53.977 1.00 50.03 103 ARG A C 1
ATOM 816 O O . ARG A 1 103 ? 24.972 20.289 -54.835 1.00 50.03 103 ARG A O 1
ATOM 823 N N . GLU A 1 104 ? 23.008 19.389 -54.238 1.00 50.53 104 GLU A N 1
ATOM 824 C CA . GLU A 1 104 ? 22.442 19.405 -55.590 1.00 50.53 104 GLU A CA 1
ATOM 825 C C . GLU A 1 104 ? 22.053 20.817 -56.059 1.00 50.53 104 GLU A C 1
ATOM 827 O O . GLU A 1 104 ? 22.228 21.145 -57.232 1.00 50.53 104 GLU A O 1
ATOM 832 N N . THR A 1 105 ? 21.599 21.691 -55.151 1.00 55.53 105 THR A N 1
ATOM 833 C CA . THR A 1 105 ? 21.407 23.116 -55.464 1.00 55.53 105 THR A CA 1
ATOM 834 C C . THR A 1 105 ? 22.736 23.827 -55.699 1.00 55.53 105 THR A C 1
ATOM 836 O O . THR A 1 105 ? 22.841 24.579 -56.659 1.00 55.53 105 THR A O 1
ATOM 839 N N . SER A 1 106 ? 23.776 23.536 -54.909 1.00 53.41 106 SER A N 1
ATOM 840 C CA . SER A 1 106 ? 25.107 24.132 -55.101 1.00 53.41 106 SER A CA 1
ATOM 841 C C . SER A 1 106 ? 25.728 23.757 -56.457 1.00 53.41 106 SER A C 1
ATOM 843 O O . SER A 1 106 ? 26.204 24.626 -57.182 1.00 53.41 106 SER A O 1
ATOM 845 N N . LEU A 1 107 ? 25.651 22.487 -56.872 1.00 52.09 107 LEU A N 1
ATOM 846 C CA . LEU A 1 107 ? 26.189 22.049 -58.168 1.00 52.09 107 LEU A CA 1
ATOM 847 C C . LEU A 1 107 ? 25.437 22.647 -59.370 1.00 52.09 107 LEU A C 1
ATOM 849 O O . LEU A 1 107 ? 26.061 22.939 -60.387 1.00 52.09 107 LEU A O 1
ATOM 853 N N . LYS A 1 108 ? 24.123 22.890 -59.257 1.00 56.81 108 LYS A N 1
ATOM 854 C CA . LYS A 1 108 ? 23.344 23.574 -60.305 1.00 56.81 108 LYS A CA 1
ATOM 855 C C . LYS A 1 108 ? 23.731 25.053 -60.411 1.00 56.81 108 LYS A C 1
ATOM 857 O O . LYS A 1 108 ? 23.944 25.530 -61.521 1.00 56.81 108 LYS A O 1
ATOM 862 N N . THR A 1 109 ? 23.915 25.753 -59.290 1.00 55.94 109 THR A N 1
ATOM 863 C CA . THR A 1 109 ? 24.322 27.170 -59.282 1.00 55.94 109 THR A CA 1
ATOM 864 C C . THR A 1 109 ? 25.744 27.373 -59.817 1.00 55.94 109 THR A C 1
ATOM 866 O O . THR A 1 109 ? 25.971 28.272 -60.623 1.00 55.94 109 THR A O 1
ATOM 869 N N . TRP A 1 110 ? 26.692 26.504 -59.450 1.00 53.19 110 TRP A N 1
ATOM 870 C CA . TRP A 1 110 ? 28.063 26.566 -59.973 1.00 53.19 110 TRP A CA 1
ATOM 871 C C . TRP A 1 110 ? 28.170 26.075 -61.430 1.00 53.19 110 TRP A C 1
ATOM 873 O O . TRP A 1 110 ? 28.929 26.642 -62.211 1.00 53.19 110 TRP A O 1
ATOM 883 N N . GLY A 1 111 ? 27.364 25.089 -61.845 1.00 51.62 111 GLY A N 1
ATOM 884 C CA . GLY A 1 111 ? 27.297 24.635 -63.241 1.00 51.62 111 GLY A CA 1
ATOM 885 C C . GLY A 1 111 ? 26.688 25.664 -64.206 1.00 51.62 111 GLY A C 1
ATOM 886 O O . GLY A 1 111 ? 27.108 25.748 -65.361 1.00 51.62 111 GLY A O 1
ATOM 887 N N . LEU A 1 112 ? 25.743 26.485 -63.733 1.00 52.69 112 LEU A N 1
ATOM 888 C CA . LEU A 1 112 ? 25.196 27.631 -64.474 1.00 52.69 112 LEU A CA 1
ATOM 889 C C . LEU A 1 112 ? 26.210 28.781 -64.596 1.00 52.69 112 LEU A C 1
ATOM 891 O O . LEU A 1 112 ? 26.296 29.396 -65.657 1.00 52.69 112 LEU A O 1
ATOM 895 N N . ALA A 1 113 ? 27.025 29.026 -63.564 1.00 51.09 113 ALA A N 1
ATOM 896 C CA . ALA A 1 113 ? 28.062 30.061 -63.589 1.00 51.09 113 ALA A CA 1
ATOM 897 C C . ALA A 1 113 ? 29.194 29.755 -64.591 1.00 51.09 113 ALA A C 1
ATOM 899 O O . ALA A 1 113 ? 29.657 30.652 -65.292 1.00 51.09 113 ALA A O 1
ATOM 900 N N . VAL A 1 114 ? 29.596 28.486 -64.732 1.00 50.41 114 VAL A N 1
ATOM 901 C CA . VAL A 1 114 ? 30.666 28.085 -65.669 1.00 50.41 114 VAL A CA 1
ATOM 902 C C . VAL A 1 114 ? 30.212 28.138 -67.136 1.00 50.41 114 VAL A C 1
ATOM 904 O O . VAL A 1 114 ? 31.018 28.441 -68.011 1.00 50.41 114 VAL A O 1
ATOM 907 N N . ARG A 1 115 ? 28.918 27.936 -67.436 1.00 49.16 115 ARG A N 1
ATOM 908 C CA . ARG A 1 115 ? 28.382 28.110 -68.805 1.00 49.16 115 ARG A CA 1
ATOM 909 C C . ARG A 1 115 ? 28.132 29.571 -69.201 1.00 49.16 115 ARG A C 1
ATOM 911 O O . ARG A 1 115 ? 27.962 29.835 -70.387 1.00 49.16 115 ARG A O 1
ATOM 918 N N . GLY A 1 116 ? 28.115 30.505 -68.248 1.00 48.00 116 GLY A N 1
ATOM 919 C CA . GLY A 1 116 ? 27.903 31.934 -68.506 1.00 48.00 116 GLY A CA 1
ATOM 920 C C . GLY A 1 116 ? 29.168 32.733 -68.839 1.00 48.00 116 GLY A C 1
ATOM 921 O O . GLY A 1 116 ? 29.049 33.886 -69.240 1.00 48.00 116 GLY A O 1
ATOM 922 N N . LEU A 1 117 ? 30.366 32.150 -68.689 1.00 48.12 117 LEU A N 1
ATOM 923 C CA . LEU A 1 117 ? 31.637 32.887 -68.769 1.00 48.12 117 LEU A CA 1
ATOM 924 C C . LEU A 1 117 ? 32.424 32.724 -70.082 1.00 48.12 117 LEU A C 1
ATOM 926 O O . LEU A 1 117 ? 33.559 33.184 -70.163 1.00 48.12 117 LEU A O 1
ATOM 930 N N . LEU A 1 118 ? 31.844 32.115 -71.120 1.00 45.75 118 LEU A N 1
ATOM 931 C CA . LEU A 1 118 ? 32.414 32.131 -72.473 1.00 45.75 118 LEU A CA 1
ATOM 932 C C . LEU A 1 118 ? 31.435 32.794 -73.449 1.00 45.75 118 LEU A C 1
ATOM 934 O O . LEU A 1 118 ? 30.655 32.136 -74.136 1.00 45.75 118 LEU A O 1
ATOM 938 N N . ARG A 1 119 ? 31.503 34.123 -73.535 1.00 42.94 119 ARG A N 1
ATOM 939 C CA . ARG A 1 119 ? 31.080 34.852 -74.733 1.00 42.94 119 ARG A CA 1
ATOM 940 C C . ARG A 1 119 ? 32.131 35.924 -75.038 1.00 42.94 119 ARG A C 1
ATOM 942 O O . ARG A 1 119 ? 32.216 36.890 -74.285 1.00 42.94 119 ARG A O 1
ATOM 949 N N . PRO A 1 120 ? 32.957 35.755 -76.083 1.00 43.69 120 PRO A N 1
ATOM 950 C CA . PRO A 1 120 ? 33.887 36.789 -76.503 1.00 43.69 120 PRO A CA 1
ATOM 951 C C . PRO A 1 120 ? 33.106 37.839 -77.299 1.00 43.69 120 PRO A C 1
ATOM 953 O O . PRO A 1 120 ? 32.312 37.483 -78.168 1.00 43.69 120 PRO A O 1
ATOM 956 N N . GLN A 1 121 ? 33.317 39.120 -77.012 1.00 37.66 121 GLN A N 1
ATOM 957 C CA . GLN A 1 121 ? 32.966 40.192 -77.940 1.00 37.66 121 GLN A CA 1
ATOM 958 C C . GLN A 1 121 ? 34.253 40.925 -78.287 1.00 37.66 121 GLN A C 1
ATOM 960 O O . GLN A 1 121 ? 34.797 41.680 -77.486 1.00 37.66 121 GLN A O 1
ATOM 965 N N . HIS A 1 122 ? 34.744 40.602 -79.481 1.00 40.97 122 HIS A N 1
ATOM 966 C CA . HIS A 1 122 ? 35.598 41.477 -80.261 1.00 40.97 122 HIS A CA 1
ATOM 967 C C . HIS A 1 122 ? 34.825 42.762 -80.578 1.00 40.97 122 HIS A C 1
ATOM 969 O O . HIS A 1 122 ? 33.645 42.705 -80.932 1.00 40.97 122 HIS A O 1
ATOM 975 N N . GLY A 1 123 ? 35.519 43.888 -80.469 1.00 37.91 123 GLY A N 1
ATOM 976 C CA . GLY A 1 123 ? 35.089 45.216 -80.886 1.00 37.91 123 GLY A CA 1
ATOM 977 C C . GLY A 1 123 ? 36.265 46.156 -80.749 1.00 37.91 123 GLY A C 1
ATOM 978 O O . GLY A 1 123 ? 36.481 46.609 -79.607 1.00 37.91 123 GLY A O 1
#

Radius of gyration: 33.13 Å; chains: 1; bounding box: 48×55×96 Å

pLDDT: mean 74.25, std 17.86, range [37.66, 95.25]

Foldseek 3Di:
DPDDDDQDFLLVLLVLLVCCVPPVVVPQQVSCVVVVVVVDRDDSVRSVVCSVVVVQSNPADRRHSDRPPPPDDPVVVVVVVVVVVVVVVVVCVVVVVVVVVVVVVVCVVVVVVVVVPDDDDDD

Organism: NCBI:txid2077276

Sequence (123 aa):
MPSRRSSISNGTKQEVITWIDTQGEGVPTRAVAQFRQQGLNLDSGTVRKWWRKRTEILAAPPHLMRVEGGGRSRALWTLEDDLLDAIIDRRLRTSGSGLRKKRETSLKTWGLAVRGLLRPQHG

Secondary structure (DSSP, 8-state):
----PPP--HHHHHHHHHHHHHTSTT-HHHHHHHHHHTT----HHHHHHHHHTHHHHHHS-TT-SS-TTTT--HHHHHHHHHHHHHHHHHHHHHHHHHHHHHHHHHHHHHHHHHHTS------